Protein AF-L8HKP0-F1 (afdb_monomer)

Foldseek 3Di:
DVVVVVVCVLVCLVVVHFDWPEEAEPCQAFPNPALVVRVCRQCVPPDPPDDTGYHYDYQADDADDPPPDDDPNRDDPSSNDCSNPVRNCRVPPVVSVVSCVVVVHDDDDSVVSVVPDVPPDDPPVPNPDDDDDDDDD

Mean predicted aligned error: 9.33 Å

Radius of gyration: 18.3 Å; Cα contacts (8 Å, |Δi|>4): 122; chains: 1; bounding box: 44×38×39 Å

Structure (mmCIF, N/CA/C/O backbone):
data_AF-L8HKP0-F1
#
_entry.id   AF-L8HKP0-F1
#
loop_
_atom_site.group_PDB
_atom_site.id
_atom_site.type_symbol
_atom_site.label_atom_id
_atom_site.label_alt_id
_atom_site.label_comp_id
_atom_site.label_asym_id
_atom_site.label_entity_id
_atom_site.label_seq_id
_atom_site.pdbx_PDB_ins_code
_atom_site.Cartn_x
_atom_site.Cartn_y
_atom_site.Cartn_z
_atom_site.occupancy
_atom_site.B_iso_or_equiv
_atom_site.auth_seq_id
_atom_site.auth_comp_id
_atom_site.auth_asym_id
_atom_site.auth_atom_id
_atom_site.pdbx_PDB_model_num
ATOM 1 N N . VAL A 1 1 ? -16.457 -3.041 -6.686 1.00 63.12 1 VAL A N 1
ATOM 2 C CA . VAL A 1 1 ? -15.315 -3.241 -5.763 1.00 63.12 1 VAL A CA 1
ATOM 3 C C . VAL A 1 1 ? -15.735 -3.168 -4.303 1.00 63.12 1 VAL A C 1
ATOM 5 O O . VAL A 1 1 ? -15.680 -4.193 -3.650 1.00 63.12 1 VAL A O 1
ATOM 8 N N . GLU A 1 2 ? -16.158 -2.018 -3.760 1.00 64.12 2 GLU A N 1
ATOM 9 C CA . GLU A 1 2 ? -16.508 -1.927 -2.323 1.00 64.12 2 GLU A CA 1
ATOM 10 C C . GLU A 1 2 ? -17.683 -2.838 -1.934 1.00 64.12 2 GLU A C 1
ATOM 12 O O . GLU A 1 2 ? -17.672 -3.464 -0.876 1.00 64.12 2 GLU A O 1
ATOM 17 N N . GLN A 1 3 ? -18.682 -2.958 -2.812 1.00 69.94 3 GLN A N 1
ATOM 18 C CA . GLN A 1 3 ? -19.805 -3.877 -2.621 1.00 69.94 3 GLN A CA 1
ATOM 19 C C . GLN A 1 3 ? -19.365 -5.347 -2.687 1.00 69.94 3 GLN A C 1
ATOM 21 O O . GLN A 1 3 ? -19.788 -6.142 -1.851 1.00 69.94 3 GLN A O 1
ATOM 26 N N . ASP A 1 4 ? -18.473 -5.687 -3.619 1.00 77.69 4 ASP A N 1
ATOM 27 C CA . ASP A 1 4 ? -17.926 -7.042 -3.767 1.00 77.69 4 ASP A CA 1
ATOM 28 C C . ASP A 1 4 ? -17.072 -7.426 -2.549 1.00 77.69 4 ASP A C 1
ATOM 30 O O . ASP A 1 4 ? -17.183 -8.535 -2.033 1.00 77.69 4 ASP A O 1
ATOM 34 N N . ALA A 1 5 ? -16.288 -6.479 -2.020 1.00 75.62 5 ALA A N 1
ATOM 35 C CA . ALA A 1 5 ? -15.509 -6.663 -0.798 1.00 75.62 5 ALA A CA 1
ATOM 36 C C . ALA A 1 5 ? -16.411 -6.925 0.420 1.00 75.62 5 ALA A C 1
ATOM 38 O O . ALA A 1 5 ? -16.137 -7.826 1.208 1.00 75.62 5 ALA A O 1
ATOM 39 N N . ARG A 1 6 ? -17.533 -6.199 0.550 1.00 77.38 6 ARG A N 1
ATOM 40 C CA . ARG A 1 6 ? -18.526 -6.465 1.608 1.00 77.38 6 ARG A CA 1
ATOM 41 C C . ARG A 1 6 ? -19.193 -7.829 1.442 1.00 77.38 6 ARG A C 1
ATOM 43 O O . ARG A 1 6 ? -19.407 -8.517 2.436 1.00 77.38 6 ARG A O 1
ATOM 50 N N . ALA A 1 7 ? -19.505 -8.228 0.210 1.00 85.75 7 ALA A N 1
ATOM 51 C CA . ALA A 1 7 ? -20.087 -9.537 -0.075 1.00 85.75 7 ALA A CA 1
ATOM 52 C C . ALA A 1 7 ? -19.123 -10.691 0.265 1.00 85.75 7 ALA A C 1
ATOM 54 O O . ALA A 1 7 ? -19.574 -11.748 0.700 1.00 85.75 7 ALA A O 1
ATOM 55 N N . ALA A 1 8 ? -17.808 -10.475 0.146 1.00 86.50 8 ALA A N 1
ATOM 56 C CA . ALA A 1 8 ? -16.784 -11.469 0.473 1.00 86.50 8 ALA A CA 1
ATOM 57 C C . ALA A 1 8 ? -16.650 -11.771 1.979 1.00 86.50 8 ALA A C 1
ATOM 59 O O . ALA A 1 8 ? -16.135 -12.830 2.338 1.00 86.50 8 ALA A O 1
ATOM 60 N N . ILE A 1 9 ? -17.165 -10.909 2.868 1.00 86.25 9 ILE A N 1
ATOM 61 C CA . ILE A 1 9 ? -17.087 -11.114 4.326 1.00 86.25 9 ILE A CA 1
ATOM 62 C C . ILE A 1 9 ? -17.782 -12.418 4.745 1.00 86.25 9 ILE A C 1
ATOM 64 O O . ILE A 1 9 ? -17.247 -13.161 5.561 1.00 86.25 9 ILE A O 1
ATOM 68 N N . GLY A 1 10 ? -18.954 -12.726 4.180 1.00 88.19 10 GLY A N 1
ATOM 69 C CA . GLY A 1 10 ? -19.690 -13.958 4.495 1.00 88.19 10 GLY A CA 1
ATOM 70 C C . GLY A 1 10 ? -18.874 -15.227 4.199 1.00 88.19 10 GLY A C 1
ATOM 71 O O . GLY A 1 10 ? -18.657 -16.029 5.110 1.00 88.19 10 GLY A O 1
ATOM 72 N N . PRO A 1 11 ? -18.367 -15.393 2.963 1.00 91.94 11 PRO A N 1
ATOM 73 C CA . PRO A 1 11 ? -17.424 -16.453 2.618 1.00 91.94 11 PRO A CA 1
ATOM 74 C C . PRO A 1 11 ? -16.171 -16.483 3.502 1.00 91.94 11 PRO A C 1
ATOM 76 O O . PRO A 1 11 ? -15.763 -17.557 3.940 1.00 91.94 11 PRO A O 1
ATOM 79 N N . PHE A 1 12 ? -15.574 -15.329 3.820 1.00 90.00 12 PHE A N 1
ATOM 80 C CA . PHE A 1 12 ? -14.390 -15.278 4.684 1.00 90.00 12 PHE A CA 1
ATOM 81 C C . PHE A 1 12 ? -14.679 -15.833 6.078 1.00 90.00 12 PHE A C 1
ATOM 83 O O . PHE A 1 12 ? -13.948 -16.701 6.548 1.00 90.00 12 PHE A O 1
ATOM 90 N N . VAL A 1 13 ? -15.794 -15.426 6.691 1.00 87.38 13 VAL A N 1
ATOM 91 C CA . VAL A 1 13 ? -16.257 -15.975 7.973 1.00 87.38 13 VAL A CA 1
ATOM 92 C C . VAL A 1 13 ? -16.482 -17.481 7.875 1.00 87.38 13 VAL A C 1
ATOM 94 O O . VAL A 1 13 ? -16.021 -18.221 8.742 1.00 87.38 13 VAL A O 1
ATOM 97 N N . HIS A 1 14 ? -17.161 -17.942 6.820 1.00 89.31 14 HIS A N 1
ATOM 98 C CA . HIS A 1 14 ? -17.463 -19.360 6.626 1.00 89.31 14 HIS A CA 1
ATOM 99 C C . HIS A 1 14 ? -16.196 -20.228 6.560 1.00 89.31 14 HIS A C 1
ATOM 101 O O . HIS A 1 14 ? -16.175 -21.327 7.111 1.00 89.31 14 HIS A O 1
ATOM 107 N N . HIS A 1 15 ? -15.128 -19.715 5.948 1.00 90.81 15 HIS A N 1
ATOM 108 C CA . HIS A 1 15 ? -13.851 -20.416 5.801 1.00 90.81 15 HIS A CA 1
ATOM 109 C C . HIS A 1 15 ? -12.812 -20.080 6.884 1.00 90.81 15 HIS A C 1
ATOM 111 O O . HIS A 1 15 ? -11.680 -20.552 6.805 1.00 90.81 15 HIS A O 1
ATOM 117 N N . GLY A 1 16 ? -13.164 -19.275 7.893 1.00 88.00 16 GLY A N 1
ATOM 118 C CA . GLY A 1 16 ? -12.232 -18.861 8.948 1.00 88.00 16 GLY A CA 1
ATOM 119 C C . GLY A 1 16 ? -11.101 -17.945 8.462 1.00 88.00 16 GLY A C 1
ATOM 120 O O . GLY A 1 16 ? -10.053 -17.867 9.103 1.00 88.00 16 GLY A O 1
ATOM 121 N N . LEU A 1 17 ? -11.294 -17.260 7.334 1.00 89.38 17 LEU A N 1
ATOM 122 C CA . LEU A 1 17 ? -10.362 -16.263 6.816 1.00 89.38 17 LEU A CA 1
ATOM 123 C C . LEU A 1 17 ? -10.523 -14.951 7.588 1.00 89.38 17 LEU A C 1
ATOM 125 O O . LEU A 1 17 ? -11.636 -14.542 7.914 1.00 89.38 17 LEU A O 1
ATOM 129 N N . ARG A 1 18 ? -9.403 -14.279 7.864 1.00 87.44 18 ARG A N 1
ATOM 130 C CA . ARG A 1 18 ? -9.380 -12.953 8.500 1.00 87.44 18 ARG A CA 1
ATOM 131 C C . ARG A 1 18 ? -9.529 -11.854 7.450 1.00 87.44 18 ARG A C 1
ATOM 133 O O . ARG A 1 18 ? -9.136 -12.040 6.303 1.00 87.44 18 ARG A O 1
ATOM 140 N N . TRP A 1 19 ? -10.050 -10.700 7.861 1.00 88.44 19 TRP A N 1
ATOM 141 C CA . TRP A 1 19 ? -10.210 -9.532 6.995 1.00 88.44 19 TRP A CA 1
ATOM 142 C C . TRP A 1 19 ? -10.055 -8.219 7.768 1.00 88.44 19 TRP A C 1
ATOM 144 O O . TRP A 1 19 ? -10.145 -8.177 8.999 1.00 88.44 19 TRP A O 1
ATOM 154 N N . THR A 1 20 ? -9.815 -7.137 7.033 1.00 88.69 20 THR A N 1
ATOM 155 C CA . THR A 1 20 ? -9.800 -5.760 7.539 1.00 88.69 20 THR A CA 1
ATOM 156 C C . THR A 1 20 ? -11.139 -5.064 7.292 1.00 88.69 20 THR A C 1
ATOM 158 O O . THR A 1 20 ? -11.921 -5.493 6.447 1.00 88.69 20 THR A O 1
ATOM 161 N N . ASP A 1 21 ? -11.438 -3.992 8.032 1.00 87.25 21 ASP A N 1
ATOM 162 C CA . ASP A 1 21 ? -12.682 -3.230 7.815 1.00 87.25 21 ASP A CA 1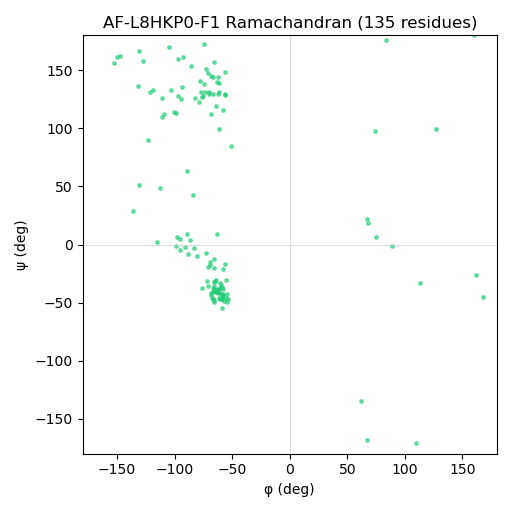
ATOM 163 C C . ASP A 1 21 ? -12.636 -2.424 6.512 1.00 87.25 21 ASP A C 1
ATOM 165 O O . ASP A 1 21 ? -13.668 -2.189 5.883 1.00 87.25 21 ASP A O 1
ATOM 169 N N . VAL A 1 22 ? -11.435 -1.983 6.127 1.00 87.44 22 VAL A N 1
ATOM 170 C CA . VAL A 1 22 ? -11.195 -1.129 4.964 1.00 87.44 22 VAL A CA 1
ATOM 171 C C . VAL A 1 22 ? -10.057 -1.700 4.126 1.00 87.44 22 VAL A C 1
ATOM 173 O O . VAL A 1 22 ? -9.007 -2.064 4.647 1.00 87.44 22 VAL A O 1
ATOM 176 N N . PHE A 1 23 ? -10.240 -1.714 2.809 1.00 88.12 23 PHE A N 1
ATOM 177 C CA . PHE A 1 23 ? -9.186 -2.020 1.847 1.00 88.12 23 PHE A CA 1
ATOM 178 C C . PHE A 1 23 ? -8.827 -0.762 1.052 1.00 88.12 23 PHE A C 1
ATOM 180 O O . PHE A 1 23 ? -9.687 -0.133 0.434 1.00 88.12 23 PHE A O 1
ATOM 187 N N . VAL A 1 24 ? -7.545 -0.413 1.036 1.00 88.94 24 VAL A N 1
ATOM 188 C CA . VAL A 1 24 ? -6.976 0.726 0.311 1.00 88.94 24 VAL A CA 1
ATOM 189 C C . VAL A 1 24 ? -5.964 0.189 -0.694 1.00 88.94 24 VAL A C 1
ATOM 191 O O . VAL A 1 24 ? -5.124 -0.628 -0.348 1.00 88.94 24 VAL A O 1
ATOM 194 N N . GLY A 1 25 ? -6.001 0.638 -1.947 1.00 84.25 25 GLY A N 1
ATOM 195 C CA . GLY A 1 25 ? -4.992 0.209 -2.923 1.00 84.25 25 GLY A CA 1
ATOM 196 C C . GLY A 1 25 ? -5.328 0.565 -4.358 1.00 84.25 25 GLY A C 1
ATOM 197 O O . GLY A 1 25 ? -4.507 1.137 -5.066 1.00 84.25 25 GLY A O 1
ATOM 198 N N . LEU A 1 26 ? -6.572 0.329 -4.785 1.00 83.69 26 LEU A N 1
ATOM 199 C CA . LEU A 1 26 ? -6.965 0.581 -6.179 1.00 83.69 26 LEU A CA 1
ATOM 200 C C . LEU A 1 26 ? -6.869 2.064 -6.561 1.00 83.69 26 LEU A C 1
ATOM 202 O O . LEU A 1 26 ? -6.400 2.400 -7.643 1.00 83.69 26 LEU A O 1
ATOM 206 N N . SER A 1 27 ? -7.285 2.963 -5.666 1.00 87.31 27 SER A N 1
ATOM 207 C CA . SER A 1 27 ? -7.262 4.414 -5.896 1.00 87.31 27 SER A CA 1
ATOM 208 C C . SER A 1 27 ? -5.940 5.083 -5.498 1.00 87.31 27 SER A C 1
ATOM 210 O O . SER A 1 27 ? -5.736 6.266 -5.782 1.00 87.31 27 SER A O 1
ATOM 212 N N . THR A 1 28 ? -5.035 4.344 -4.854 1.00 93.00 28 THR A N 1
ATOM 213 C CA . THR A 1 28 ? -3.755 4.846 -4.334 1.00 93.00 28 THR A CA 1
ATOM 214 C C . THR A 1 28 ? -2.546 4.226 -5.025 1.00 93.00 28 THR A C 1
ATOM 216 O O . THR A 1 28 ? -1.431 4.563 -4.654 1.00 93.00 28 THR A O 1
ATOM 219 N N . CYS A 1 29 ? -2.746 3.359 -6.017 1.00 93.75 29 CYS A N 1
ATOM 220 C CA . CYS A 1 29 ? -1.675 2.668 -6.727 1.00 93.75 29 CYS A CA 1
ATOM 221 C C . CYS A 1 29 ? -0.801 3.626 -7.559 1.00 93.75 29 CYS A C 1
ATOM 223 O O . CYS A 1 29 ? -1.275 4.599 -8.166 1.00 93.75 29 CYS A O 1
ATOM 225 N N . GLY A 1 30 ? 0.490 3.324 -7.600 1.00 95.38 30 GLY A N 1
ATOM 226 C CA . GLY A 1 30 ? 1.501 3.985 -8.399 1.00 95.38 30 GLY A CA 1
ATOM 227 C C . GLY A 1 30 ? 1.667 5.454 -8.055 1.00 95.38 30 GLY A C 1
ATOM 228 O O . GLY A 1 30 ? 1.658 5.849 -6.889 1.00 95.38 30 GLY A O 1
ATOM 229 N N . ARG A 1 31 ? 1.749 6.304 -9.083 1.00 95.69 31 ARG A N 1
ATOM 230 C CA . ARG A 1 31 ? 1.880 7.765 -8.930 1.00 95.69 31 ARG A CA 1
ATOM 231 C C . ARG A 1 31 ? 0.778 8.423 -8.095 1.00 95.69 31 ARG A C 1
ATOM 233 O O . ARG A 1 31 ? 0.927 9.567 -7.673 1.00 95.69 31 ARG A O 1
ATOM 240 N N . ASN A 1 32 ? -0.348 7.739 -7.881 1.00 95.75 32 ASN A N 1
ATOM 241 C CA . ASN A 1 32 ? -1.430 8.255 -7.054 1.00 95.75 32 ASN A CA 1
ATOM 242 C C . ASN A 1 32 ? -1.188 8.074 -5.554 1.00 95.75 32 ASN A C 1
ATOM 244 O O . ASN A 1 32 ? -1.940 8.667 -4.774 1.00 95.75 32 ASN A O 1
ATOM 248 N N . MET A 1 33 ? -0.166 7.316 -5.151 1.00 96.75 33 MET A N 1
ATOM 249 C CA . MET A 1 33 ? 0.153 7.095 -3.749 1.00 96.75 33 MET A CA 1
ATOM 250 C C . MET A 1 33 ? 0.696 8.370 -3.103 1.00 96.75 33 MET A C 1
ATOM 252 O O . MET A 1 33 ? 1.636 8.997 -3.591 1.00 96.75 33 MET A O 1
ATOM 256 N N . SER A 1 34 ? 0.133 8.739 -1.959 1.00 95.38 34 SER A N 1
ATOM 257 C CA . SER A 1 34 ? 0.720 9.711 -1.039 1.00 95.38 34 SER A CA 1
ATOM 258 C C . SER A 1 34 ? 0.236 9.417 0.375 1.00 95.38 34 SER A C 1
ATOM 260 O O . SER A 1 34 ? -0.841 8.844 0.541 1.00 95.38 34 SER A O 1
ATOM 262 N N . ALA A 1 35 ? 0.992 9.837 1.395 1.00 91.69 35 ALA A N 1
ATOM 263 C CA . ALA A 1 35 ? 0.599 9.642 2.793 1.00 91.69 35 ALA A CA 1
ATOM 264 C C . ALA A 1 35 ? -0.813 10.186 3.073 1.00 91.69 35 ALA A C 1
ATOM 266 O O . ALA A 1 35 ? -1.660 9.482 3.613 1.00 91.69 35 ALA A O 1
ATOM 267 N N . HIS A 1 36 ? -1.088 11.406 2.604 1.00 92.25 36 HIS A N 1
ATOM 268 C CA . HIS A 1 36 ? -2.401 12.034 2.724 1.00 92.25 36 HIS A CA 1
ATOM 269 C C . HIS A 1 36 ? -3.506 11.212 2.048 1.00 92.25 36 HIS A C 1
ATOM 271 O O . HIS A 1 36 ? -4.565 11.012 2.630 1.00 92.25 36 HIS A O 1
ATOM 277 N N . ARG A 1 37 ? -3.290 10.736 0.813 1.00 93.06 37 ARG A N 1
ATOM 278 C CA . ARG A 1 37 ? -4.317 9.980 0.078 1.00 93.06 37 ARG A CA 1
ATOM 279 C C . ARG A 1 37 ? -4.581 8.613 0.696 1.00 93.06 37 ARG A C 1
ATOM 281 O O . ARG A 1 37 ? -5.741 8.235 0.790 1.00 93.06 37 ARG A O 1
ATOM 288 N N . VAL A 1 38 ? -3.537 7.904 1.124 1.00 91.75 38 VAL A N 1
ATOM 289 C CA . VAL A 1 38 ? -3.674 6.612 1.814 1.00 91.75 38 VAL A CA 1
ATOM 290 C C . VAL A 1 38 ? -4.539 6.773 3.061 1.00 91.75 38 VAL A C 1
ATOM 292 O O . VAL A 1 38 ? -5.512 6.047 3.226 1.00 91.75 38 VAL A O 1
ATOM 295 N N . LEU A 1 39 ? -4.244 7.776 3.887 1.00 89.69 39 LEU A N 1
ATOM 296 C CA . LEU A 1 39 ? -4.985 8.025 5.122 1.00 89.69 39 LEU A CA 1
ATOM 297 C C . LEU A 1 39 ? -6.412 8.502 4.878 1.00 89.69 39 LEU A C 1
ATOM 299 O O . LEU A 1 39 ? -7.339 7.988 5.495 1.00 89.69 39 LEU A O 1
ATOM 303 N N . ALA A 1 40 ? -6.603 9.425 3.934 1.00 91.00 40 ALA A N 1
ATOM 304 C CA . ALA A 1 40 ? -7.933 9.896 3.568 1.00 91.00 40 ALA A CA 1
ATOM 305 C C . ALA A 1 40 ? -8.839 8.744 3.106 1.00 91.00 40 ALA A C 1
ATOM 307 O O . ALA A 1 40 ? -10.013 8.734 3.451 1.00 91.00 40 ALA A O 1
ATOM 308 N N . ARG A 1 41 ? -8.295 7.766 2.367 1.00 90.56 41 ARG A N 1
ATOM 309 C CA . ARG A 1 41 ? -9.044 6.576 1.931 1.00 90.56 41 ARG A CA 1
ATOM 310 C C . ARG A 1 41 ? -9.251 5.559 3.047 1.00 90.56 41 ARG A C 1
ATOM 312 O O . ARG A 1 41 ? -10.326 4.985 3.128 1.00 90.56 41 ARG A O 1
ATOM 319 N N . ALA A 1 42 ? -8.267 5.366 3.923 1.00 88.88 42 ALA A N 1
ATOM 320 C CA . ALA A 1 42 ? -8.397 4.457 5.063 1.00 88.88 42 ALA A CA 1
ATOM 321 C C . ALA A 1 42 ? -9.481 4.904 6.061 1.00 88.88 42 ALA A C 1
ATOM 323 O O . ALA A 1 42 ? -10.101 4.069 6.710 1.00 88.88 42 ALA A O 1
ATOM 324 N N . LEU A 1 43 ? -9.700 6.216 6.182 1.00 86.00 43 LEU A N 1
ATOM 325 C CA . LEU A 1 43 ? -10.657 6.816 7.115 1.00 86.00 43 LEU A CA 1
ATOM 326 C C . LEU A 1 43 ? -11.995 7.194 6.459 1.00 86.00 43 LEU A C 1
ATOM 328 O O . LEU A 1 43 ? -12.896 7.697 7.132 1.00 86.00 43 LEU A O 1
ATOM 332 N N . GLU A 1 44 ? -12.144 6.982 5.151 1.00 86.56 44 GLU A N 1
ATOM 333 C CA . GLU A 1 44 ? -13.350 7.358 4.418 1.00 86.56 44 GLU A CA 1
ATOM 334 C C . GLU A 1 44 ? -14.558 6.558 4.922 1.00 86.56 44 GLU A C 1
ATOM 336 O O . GLU A 1 44 ? -14.591 5.332 4.866 1.00 86.56 44 GLU A O 1
ATOM 341 N N . GLY A 1 45 ? -15.564 7.262 5.446 1.00 81.31 45 GLY A N 1
ATOM 342 C CA . GLY A 1 45 ? -16.775 6.637 5.982 1.00 81.31 45 GLY A CA 1
ATOM 343 C C . GLY A 1 45 ? -16.608 5.960 7.348 1.00 81.31 45 GLY A C 1
ATOM 344 O O . GLY A 1 45 ? -17.564 5.347 7.823 1.00 81.31 45 GLY A O 1
ATOM 345 N N . VAL A 1 46 ? -15.447 6.089 7.998 1.00 81.25 46 VAL A N 1
ATOM 346 C CA . VAL A 1 46 ? -15.219 5.584 9.359 1.00 81.25 46 VAL A CA 1
ATOM 347 C C . VAL A 1 46 ? -15.832 6.556 10.377 1.00 81.25 46 VAL A C 1
ATOM 349 O O . VAL A 1 46 ? -15.463 7.733 10.388 1.00 81.25 46 VAL A O 1
ATOM 352 N N . PRO A 1 47 ? -16.760 6.112 11.248 1.00 80.19 47 PRO A N 1
ATOM 353 C CA . PRO A 1 47 ? -17.318 6.968 12.290 1.00 80.19 47 PRO A CA 1
ATOM 354 C C . PRO A 1 47 ? -16.247 7.462 13.269 1.00 80.19 47 PRO A C 1
ATOM 356 O O . PRO A 1 47 ? -15.388 6.699 13.715 1.00 80.19 47 PRO A O 1
ATOM 359 N N . THR A 1 48 ? -16.330 8.734 13.662 1.00 80.75 48 THR A N 1
ATOM 360 C CA . THR A 1 48 ? -15.422 9.319 14.656 1.00 80.75 48 THR A CA 1
ATOM 361 C C . THR A 1 48 ? -15.463 8.529 15.965 1.00 80.75 48 THR A C 1
ATOM 363 O O . THR A 1 48 ? -16.533 8.310 16.531 1.00 80.75 48 THR A O 1
ATOM 366 N N . GLY A 1 49 ? -14.290 8.144 16.472 1.00 80.50 49 GLY A N 1
ATOM 367 C CA . GLY A 1 49 ? -14.148 7.417 17.739 1.00 80.50 49 GLY A CA 1
ATOM 368 C C . GLY A 1 49 ? -14.219 5.893 17.620 1.00 80.50 49 GLY A C 1
ATOM 369 O O . GLY A 1 49 ? -14.052 5.213 18.630 1.00 80.50 49 GLY A O 1
ATOM 370 N N . GLN A 1 50 ? -14.417 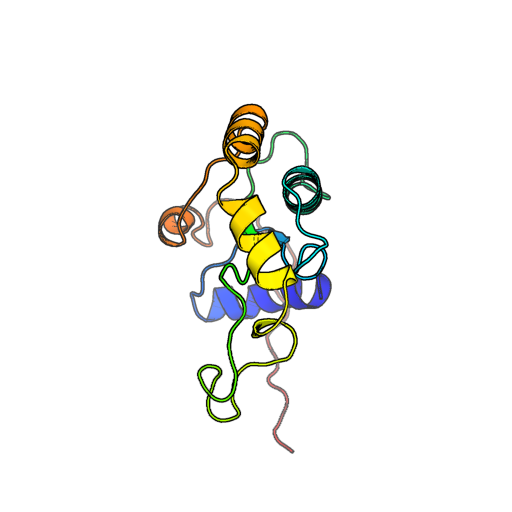5.345 16.418 1.00 83.00 50 GLN A N 1
ATOM 371 C CA . GLN A 1 50 ? -14.322 3.909 16.174 1.00 83.00 50 GLN A CA 1
ATOM 372 C C . GLN A 1 50 ? -12.923 3.538 15.673 1.00 83.00 50 GLN A C 1
ATOM 374 O O . GLN A 1 50 ? -12.449 4.066 14.668 1.00 83.00 50 GLN A O 1
ATOM 379 N N . ALA A 1 51 ? -12.272 2.596 16.357 1.00 85.19 51 ALA A N 1
ATOM 380 C CA . ALA A 1 51 ? -11.060 1.971 15.844 1.00 85.19 51 ALA A CA 1
ATOM 381 C C . ALA A 1 51 ? -11.425 1.008 14.706 1.00 85.19 51 ALA A C 1
ATOM 383 O O . ALA A 1 51 ? -12.321 0.175 14.861 1.00 85.19 51 ALA A O 1
ATOM 384 N N . VAL A 1 52 ? -10.723 1.120 13.581 1.00 89.00 52 VAL A N 1
ATOM 385 C CA . VAL A 1 52 ? -10.875 0.237 12.420 1.00 89.00 52 VAL A CA 1
ATOM 386 C C . VAL A 1 52 ? -9.526 -0.324 11.999 1.00 89.00 52 VAL A C 1
ATOM 388 O O . VAL A 1 52 ? -8.483 0.266 12.281 1.00 89.00 52 VAL A O 1
ATOM 391 N N . THR A 1 53 ? -9.545 -1.450 11.295 1.00 91.62 53 THR A N 1
ATOM 392 C CA . THR A 1 53 ? -8.359 -1.987 10.626 1.00 91.62 53 THR A CA 1
ATOM 393 C C . THR A 1 53 ? -8.443 -1.706 9.134 1.00 91.62 53 THR A C 1
ATOM 395 O O . THR A 1 53 ? -9.475 -1.950 8.509 1.00 91.62 53 THR A O 1
ATOM 398 N N . ALA A 1 54 ? -7.354 -1.199 8.561 1.00 90.88 54 ALA A N 1
ATOM 399 C CA . ALA A 1 54 ? -7.246 -0.924 7.136 1.00 90.88 54 ALA A CA 1
ATOM 400 C C . ALA A 1 54 ? -6.074 -1.708 6.539 1.00 90.88 54 ALA A C 1
ATOM 402 O O . ALA A 1 54 ? -4.966 -1.676 7.073 1.00 90.88 54 ALA A O 1
ATOM 403 N N . GLU A 1 55 ? -6.316 -2.396 5.430 1.00 91.81 55 GLU A N 1
ATOM 404 C CA . GLU A 1 55 ? -5.276 -3.016 4.613 1.00 91.81 55 GLU A CA 1
ATOM 405 C C . GLU A 1 55 ? -4.857 -2.052 3.500 1.00 91.81 55 GLU A C 1
ATOM 407 O O . GLU A 1 55 ? -5.709 -1.458 2.841 1.00 91.81 55 GLU A O 1
ATOM 412 N N . LEU A 1 56 ? -3.549 -1.912 3.276 1.00 92.75 56 LEU A N 1
ATOM 413 C CA . LEU A 1 56 ? -2.994 -1.162 2.152 1.00 92.75 56 LEU A CA 1
ATOM 414 C C . LEU A 1 56 ? -2.339 -2.129 1.164 1.00 92.75 56 LEU A C 1
ATOM 416 O O . LEU A 1 56 ? -1.260 -2.654 1.432 1.00 92.75 56 LEU A O 1
ATOM 420 N N . MET A 1 57 ? -2.948 -2.305 -0.004 1.00 94.00 57 MET A N 1
ATOM 421 C CA . MET A 1 57 ? -2.300 -2.928 -1.149 1.00 94.00 57 MET A CA 1
ATOM 422 C C . MET A 1 57 ? -1.324 -1.935 -1.790 1.00 94.00 57 MET A C 1
ATOM 424 O O . MET A 1 57 ? -1.672 -0.796 -2.117 1.00 94.00 57 MET A O 1
ATOM 428 N N . ALA A 1 58 ? -0.087 -2.394 -1.947 1.00 95.31 58 ALA A N 1
ATOM 429 C CA . ALA A 1 58 ? 1.004 -1.679 -2.583 1.00 95.31 58 ALA A CA 1
ATOM 430 C C . ALA A 1 58 ? 1.968 -2.680 -3.232 1.00 95.31 58 ALA A C 1
ATOM 432 O O . ALA A 1 58 ? 2.030 -3.852 -2.864 1.00 95.31 58 ALA A O 1
ATOM 433 N N . HIS A 1 59 ? 2.773 -2.186 -4.156 1.00 95.75 59 HIS A N 1
ATOM 434 C CA . HIS A 1 59 ? 3.742 -2.920 -4.953 1.00 95.75 59 HIS A CA 1
ATOM 435 C C . HIS A 1 59 ? 5.123 -2.232 -4.932 1.00 95.75 59 HIS A C 1
ATOM 437 O O . HIS A 1 59 ? 5.718 -2.009 -5.990 1.00 95.75 59 HIS A O 1
ATOM 443 N N . PRO A 1 60 ? 5.692 -1.889 -3.762 1.00 96.81 60 PRO A N 1
ATOM 444 C CA . PRO A 1 60 ? 6.926 -1.116 -3.709 1.00 96.81 60 PRO A CA 1
ATOM 445 C C . PRO A 1 60 ? 8.109 -1.855 -4.343 1.00 96.81 60 PRO A C 1
ATOM 447 O O . PRO A 1 60 ? 8.319 -3.054 -4.141 1.00 96.81 60 PRO A O 1
ATOM 450 N N . GLY A 1 61 ? 8.937 -1.116 -5.077 1.00 96.88 61 GLY A N 1
ATOM 451 C CA . GLY A 1 61 ? 10.272 -1.561 -5.464 1.00 96.88 61 GLY A CA 1
ATOM 452 C C . GLY A 1 61 ? 10.847 -0.821 -6.666 1.00 96.88 61 GLY A C 1
ATOM 453 O O . GLY A 1 61 ? 10.226 0.070 -7.233 1.00 96.88 61 GLY A O 1
ATOM 454 N N . TYR A 1 62 ? 12.064 -1.187 -7.060 1.00 96.75 62 TYR A N 1
ATOM 455 C CA . TYR A 1 62 ? 12.718 -0.617 -8.240 1.00 96.75 62 TYR A CA 1
ATOM 456 C C . TYR A 1 62 ? 12.091 -1.134 -9.544 1.00 96.75 62 TYR A C 1
ATOM 458 O O . TYR A 1 62 ? 11.609 -2.264 -9.557 1.00 96.75 62 TYR A O 1
ATOM 466 N N . PRO A 1 63 ? 12.106 -0.367 -10.647 1.00 96.31 63 PRO A N 1
ATOM 467 C CA . PRO A 1 63 ? 11.574 -0.848 -11.918 1.00 96.31 63 PRO A CA 1
ATOM 468 C C . PRO A 1 63 ? 12.249 -2.159 -12.347 1.00 96.31 63 PRO A C 1
ATOM 470 O O . PRO A 1 63 ? 13.478 -2.252 -12.352 1.00 96.31 63 PRO A O 1
ATOM 473 N N . SER A 1 64 ? 11.454 -3.171 -12.687 1.00 94.56 64 SER A N 1
ATOM 474 C CA . SER A 1 64 ? 11.958 -4.443 -13.211 1.00 94.56 64 SER A CA 1
ATOM 475 C C . SER A 1 64 ? 12.500 -4.274 -14.632 1.00 94.56 64 SER A C 1
ATOM 477 O O . SER A 1 64 ? 11.976 -3.479 -15.414 1.00 94.56 64 SER A O 1
ATOM 479 N N . VAL A 1 65 ? 13.522 -5.058 -14.983 1.00 93.50 65 VAL A N 1
ATOM 480 C CA . VAL A 1 65 ? 14.136 -5.068 -16.318 1.00 93.50 65 VAL A CA 1
ATOM 481 C C . VAL A 1 65 ? 13.771 -6.379 -17.025 1.00 93.50 65 VAL A C 1
ATOM 483 O O . VAL A 1 65 ? 14.234 -7.438 -16.593 1.00 93.50 65 VAL A O 1
ATOM 486 N N . PRO A 1 66 ? 12.961 -6.344 -18.101 1.00 92.44 66 PRO A N 1
ATOM 487 C CA . PRO A 1 66 ? 12.649 -7.537 -18.881 1.00 92.44 66 PRO A CA 1
ATOM 488 C C . PRO A 1 66 ?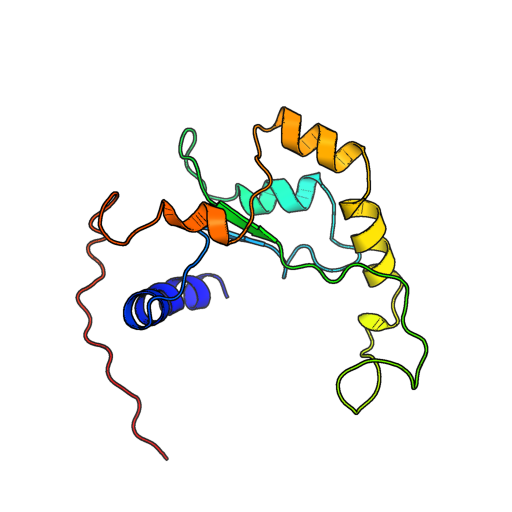 13.917 -8.234 -19.417 1.00 92.44 66 PRO A C 1
ATOM 490 O O . PRO A 1 66 ? 14.899 -7.555 -19.724 1.00 92.44 66 PRO A O 1
ATOM 493 N N . PRO A 1 67 ? 13.919 -9.573 -19.564 1.00 91.38 67 PRO A N 1
ATOM 494 C CA . PRO A 1 67 ? 12.800 -10.490 -19.322 1.00 91.38 67 PRO A CA 1
ATOM 495 C C . PRO A 1 67 ? 12.686 -10.957 -17.859 1.00 91.38 67 PRO A C 1
ATOM 497 O O . PRO A 1 67 ? 11.854 -11.803 -17.551 1.00 91.38 67 PRO A O 1
ATOM 500 N N . LEU A 1 68 ? 13.529 -10.453 -16.953 1.00 86.12 68 LEU A N 1
ATOM 501 C CA . LEU A 1 68 ? 13.594 -10.942 -15.578 1.00 86.12 68 LEU A CA 1
ATOM 502 C C . LEU A 1 68 ? 12.431 -10.402 -14.733 1.00 86.12 68 LEU A C 1
ATOM 504 O O . LEU A 1 68 ? 12.179 -9.197 -14.684 1.00 86.12 68 LEU A O 1
ATOM 508 N N . GLY A 1 69 ? 11.767 -11.305 -14.013 1.00 85.00 69 GLY A N 1
ATOM 509 C CA . GLY A 1 69 ? 10.643 -11.001 -13.126 1.00 85.00 69 GLY A CA 1
ATOM 510 C C . GLY A 1 69 ? 9.306 -11.521 -13.652 1.00 85.00 69 GLY A C 1
ATOM 511 O O . GLY A 1 69 ? 9.251 -12.276 -14.620 1.00 85.00 69 GLY A O 1
ATOM 512 N N . GLY A 1 70 ? 8.223 -11.119 -12.985 1.00 82.94 70 GLY A N 1
ATOM 513 C CA . GLY A 1 70 ? 6.872 -11.601 -13.283 1.00 82.94 70 GLY A CA 1
ATOM 514 C C . GLY A 1 70 ? 6.662 -13.086 -12.976 1.00 82.94 70 GLY A C 1
ATOM 515 O O . GLY A 1 70 ? 7.480 -13.727 -12.317 1.00 82.94 70 GLY A O 1
ATOM 516 N N . CYS A 1 71 ? 5.543 -13.626 -13.461 1.00 84.50 71 CYS A N 1
ATOM 517 C CA . CYS A 1 71 ? 5.098 -15.000 -13.204 1.00 84.50 71 CYS A CA 1
ATOM 518 C C . CYS A 1 71 ? 5.138 -15.862 -14.480 1.00 84.50 71 CYS A C 1
ATOM 520 O O . CYS A 1 71 ? 4.156 -16.520 -14.807 1.00 84.50 71 CYS A O 1
ATOM 522 N N . GLY A 1 72 ? 6.253 -15.826 -15.220 1.00 84.69 72 GLY A N 1
ATOM 523 C CA . GLY A 1 72 ? 6.484 -16.648 -16.423 1.00 84.69 72 GLY A CA 1
ATOM 524 C C . GLY A 1 72 ? 6.557 -15.863 -17.736 1.00 84.69 72 GLY A C 1
ATOM 525 O O . GLY A 1 72 ? 7.374 -16.194 -18.586 1.00 84.69 72 GLY A O 1
ATOM 526 N N . GLU A 1 73 ? 5.804 -14.769 -17.856 1.00 88.44 73 GLU A N 1
ATOM 527 C CA . GLU A 1 73 ? 5.746 -13.928 -19.072 1.00 88.44 73 GLU A CA 1
ATOM 528 C C . GLU A 1 73 ? 6.654 -12.682 -19.004 1.00 88.44 73 GLU A C 1
ATOM 530 O O . GLU A 1 73 ? 6.626 -11.816 -19.878 1.00 88.44 73 GLU A O 1
ATOM 535 N N . GLY A 1 74 ? 7.465 -12.572 -17.949 1.00 91.75 74 GLY A N 1
ATOM 536 C CA . GLY A 1 74 ? 8.189 -11.348 -17.613 1.00 91.75 74 GLY A CA 1
ATOM 537 C C . GLY A 1 74 ? 7.342 -10.349 -16.806 1.00 91.75 74 GLY A C 1
ATOM 538 O O . GLY A 1 74 ? 6.170 -10.602 -16.509 1.00 91.75 74 GLY A O 1
ATOM 539 N N . PRO A 1 75 ? 7.940 -9.225 -16.373 1.00 95.06 75 PRO A N 1
ATOM 540 C CA . PRO A 1 75 ? 7.251 -8.200 -15.590 1.00 95.06 75 PRO A CA 1
ATOM 541 C C . PRO A 1 75 ? 6.194 -7.454 -16.418 1.00 95.06 75 PRO A C 1
ATOM 543 O O . PRO A 1 75 ? 6.393 -7.180 -17.600 1.00 95.06 75 PRO A O 1
ATOM 546 N N . ASP A 1 76 ? 5.089 -7.072 -15.775 1.00 94.62 76 ASP A N 1
ATOM 547 C CA . ASP A 1 76 ? 4.060 -6.239 -16.399 1.00 94.62 76 ASP A CA 1
ATOM 548 C C . ASP A 1 76 ? 4.494 -4.764 -16.530 1.00 94.62 76 ASP A C 1
ATOM 550 O O . ASP A 1 76 ? 5.531 -4.325 -16.017 1.00 94.62 76 ASP A O 1
ATOM 554 N N . ALA A 1 77 ? 3.674 -3.965 -17.222 1.00 95.50 77 ALA A N 1
ATOM 555 C CA . ALA A 1 77 ? 3.966 -2.551 -17.458 1.00 95.50 77 ALA A CA 1
ATOM 556 C C . ALA A 1 77 ? 4.112 -1.747 -16.155 1.00 95.50 77 ALA A C 1
ATOM 558 O O . ALA A 1 77 ? 4.934 -0.832 -16.087 1.00 95.50 77 ALA A O 1
ATOM 559 N N . PHE A 1 78 ? 3.342 -2.088 -15.116 1.00 95.38 78 PHE A N 1
ATOM 560 C CA . PHE A 1 78 ? 3.449 -1.437 -13.814 1.00 95.38 78 PHE A CA 1
ATOM 561 C C . PHE A 1 78 ? 4.788 -1.767 -13.142 1.00 95.38 78 PHE A C 1
ATOM 563 O O . PHE A 1 78 ? 5.486 -0.868 -12.673 1.00 95.38 78 PHE A O 1
ATOM 570 N N . SER A 1 79 ? 5.194 -3.033 -13.152 1.00 95.50 79 SER A N 1
ATOM 571 C CA . SER A 1 79 ? 6.439 -3.518 -12.555 1.00 95.50 79 SER A CA 1
ATOM 572 C C . SER A 1 79 ? 7.676 -2.868 -13.175 1.00 95.50 79 SER A C 1
ATOM 574 O O . SER A 1 79 ? 8.660 -2.629 -12.477 1.00 95.50 79 SER A O 1
ATOM 576 N N . CYS A 1 80 ? 7.624 -2.540 -14.467 1.00 96.31 80 CYS A N 1
ATOM 577 C CA . CYS A 1 80 ? 8.676 -1.819 -15.192 1.00 96.31 80 CYS A CA 1
ATOM 578 C C . CYS A 1 80 ? 8.620 -0.290 -15.039 1.00 96.31 80 CYS A C 1
ATOM 580 O O . CYS A 1 80 ? 9.472 0.414 -15.583 1.00 96.31 80 CYS A O 1
ATOM 582 N N . SER A 1 81 ? 7.624 0.253 -14.342 1.00 97.44 81 SER A N 1
ATOM 583 C CA . SER A 1 81 ? 7.389 1.695 -14.280 1.00 97.44 81 SER A CA 1
ATOM 584 C C . SER A 1 81 ? 8.082 2.375 -13.095 1.00 97.44 81 SER A C 1
ATOM 586 O O . SER A 1 81 ? 8.416 1.760 -12.080 1.00 97.44 81 SER A O 1
ATOM 588 N N . LEU A 1 82 ? 8.234 3.699 -13.195 1.00 98.19 82 LEU A N 1
ATOM 589 C CA . LEU A 1 82 ? 8.646 4.541 -12.067 1.00 98.19 82 LEU A CA 1
ATOM 590 C C . LEU A 1 82 ? 7.568 4.651 -10.982 1.00 98.19 82 LEU A C 1
ATOM 592 O O . LEU A 1 82 ? 7.886 5.052 -9.865 1.00 98.19 82 LEU A O 1
ATOM 596 N N . ASP A 1 83 ? 6.328 4.268 -11.276 1.00 98.00 83 ASP A N 1
ATOM 597 C CA . ASP A 1 83 ? 5.240 4.265 -10.303 1.00 98.00 83 ASP A CA 1
ATOM 598 C C . ASP A 1 83 ? 5.514 3.237 -9.191 1.00 98.00 83 ASP A C 1
ATOM 60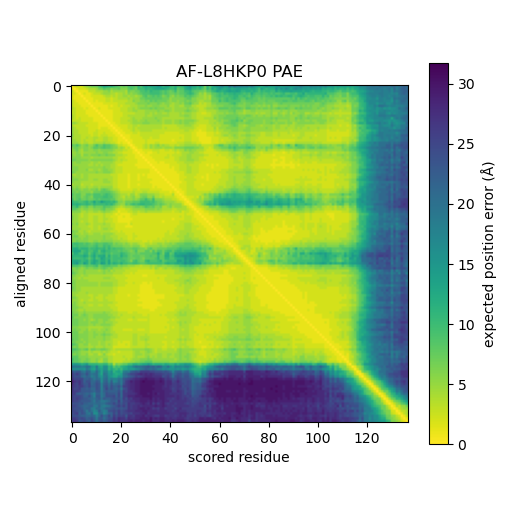0 O O . ASP A 1 83 ? 5.302 3.535 -8.017 1.00 98.00 83 ASP A O 1
ATOM 604 N N . ARG A 1 84 ? 6.122 2.090 -9.528 1.00 97.44 84 ARG A N 1
ATOM 605 C CA . ARG A 1 84 ? 6.611 1.100 -8.553 1.00 97.44 84 ARG A CA 1
ATOM 606 C C . ARG A 1 84 ? 7.637 1.698 -7.574 1.00 97.44 84 ARG A C 1
ATOM 608 O O . ARG A 1 84 ? 7.587 1.479 -6.359 1.00 97.44 84 ARG A O 1
ATOM 615 N N . LEU A 1 85 ? 8.559 2.503 -8.111 1.00 98.38 85 LEU A N 1
ATOM 616 C CA . LEU A 1 85 ? 9.583 3.203 -7.330 1.00 98.38 85 LEU A CA 1
ATOM 617 C C . LEU A 1 85 ? 8.981 4.332 -6.492 1.00 98.38 85 LEU A C 1
ATOM 619 O O . LEU A 1 85 ? 9.445 4.600 -5.383 1.00 98.38 85 LEU A O 1
ATOM 623 N N . HIS A 1 86 ? 7.964 5.008 -7.019 1.00 98.38 86 HIS A N 1
ATOM 624 C CA . HIS A 1 86 ? 7.233 6.044 -6.303 1.00 98.38 86 HIS A CA 1
ATOM 625 C C . HIS A 1 86 ? 6.572 5.480 -5.046 1.00 98.38 86 HIS A C 1
ATOM 627 O O . HIS A 1 86 ? 6.757 6.048 -3.971 1.00 98.38 86 HIS A O 1
ATOM 633 N N . GLU A 1 87 ? 5.895 4.335 -5.141 1.00 98.00 87 GLU A N 1
ATOM 634 C CA . GLU A 1 87 ? 5.306 3.681 -3.967 1.00 98.00 87 GLU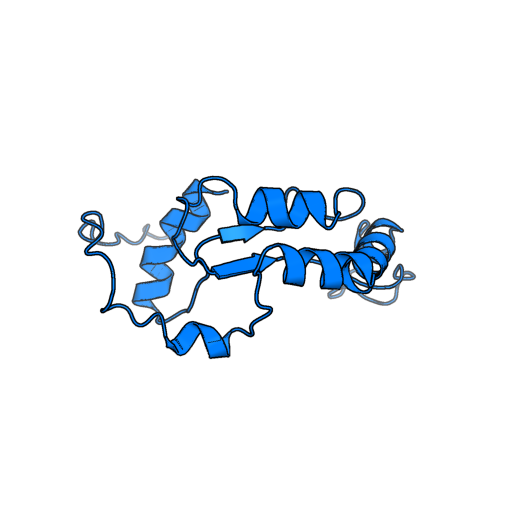 A CA 1
ATOM 635 C C . GLU A 1 87 ? 6.357 3.332 -2.910 1.00 98.00 87 GLU A C 1
ATOM 637 O O . GLU A 1 87 ? 6.170 3.652 -1.735 1.00 98.00 87 GLU A O 1
ATOM 642 N N . LEU A 1 88 ? 7.502 2.766 -3.320 1.00 98.25 88 LEU A N 1
ATOM 643 C CA . LEU A 1 88 ? 8.622 2.508 -2.407 1.00 98.25 88 LEU A CA 1
ATOM 644 C C . LEU A 1 88 ? 9.038 3.788 -1.675 1.00 98.25 88 LEU A C 1
ATOM 646 O O . LEU A 1 88 ? 9.130 3.796 -0.450 1.00 98.25 88 LEU A O 1
ATOM 650 N N . ARG A 1 89 ? 9.244 4.882 -2.416 1.00 98.06 89 ARG A N 1
ATOM 651 C CA . ARG A 1 89 ? 9.671 6.165 -1.843 1.00 98.06 89 ARG A CA 1
ATOM 652 C C . ARG A 1 89 ? 8.657 6.727 -0.855 1.00 98.06 89 ARG A C 1
ATOM 654 O O . ARG A 1 89 ? 9.071 7.253 0.175 1.00 98.06 89 ARG A O 1
ATOM 661 N N . VAL A 1 90 ? 7.360 6.626 -1.147 1.00 97.06 90 VAL A N 1
ATOM 662 C CA . VAL A 1 90 ? 6.299 7.080 -0.237 1.00 97.06 90 VAL A CA 1
ATOM 663 C C . VAL A 1 90 ? 6.283 6.239 1.037 1.00 97.06 90 VAL A C 1
ATOM 665 O O . VAL A 1 90 ? 6.270 6.806 2.129 1.00 97.06 90 VAL A O 1
ATOM 668 N N . LEU A 1 91 ? 6.332 4.909 0.913 1.00 96.19 91 LEU A N 1
ATOM 669 C CA . LEU A 1 91 ? 6.269 3.990 2.052 1.00 96.19 91 LEU A CA 1
ATOM 670 C C . LEU A 1 91 ? 7.488 4.098 2.973 1.00 96.19 91 LEU A C 1
ATOM 672 O O . LEU A 1 91 ? 7.359 3.953 4.186 1.00 96.19 91 LEU A O 1
ATOM 676 N N . THR A 1 92 ? 8.663 4.415 2.426 1.00 96.75 92 THR A N 1
ATOM 677 C CA . THR A 1 92 ? 9.886 4.612 3.218 1.00 96.75 92 THR A CA 1
ATOM 678 C C . THR A 1 92 ? 10.102 6.059 3.666 1.00 96.75 92 THR A C 1
ATOM 680 O O . THR A 1 92 ? 11.091 6.349 4.340 1.00 96.75 92 THR A O 1
ATOM 683 N N . ALA A 1 93 ? 9.229 6.999 3.289 1.00 96.50 93 ALA A N 1
ATOM 684 C CA . ALA A 1 93 ? 9.406 8.402 3.641 1.00 96.50 93 ALA A CA 1
ATOM 685 C C . ALA A 1 93 ? 9.179 8.627 5.150 1.00 96.50 93 ALA A C 1
ATOM 687 O O . ALA A 1 93 ? 8.118 8.271 5.672 1.00 96.50 93 ALA A O 1
ATOM 688 N N . PRO A 1 94 ? 10.082 9.337 5.857 1.00 95.44 94 PRO A N 1
ATOM 689 C CA . PRO A 1 94 ? 9.865 9.709 7.259 1.00 95.44 94 PRO A CA 1
ATOM 690 C C . PRO A 1 94 ? 8.559 10.484 7.482 1.00 95.44 94 PRO A C 1
ATOM 692 O O . PRO A 1 94 ? 7.929 10.365 8.532 1.00 95.44 94 PRO A O 1
ATOM 695 N N . ALA A 1 95 ? 8.127 11.244 6.471 1.00 92.19 95 ALA A N 1
ATOM 696 C CA . ALA A 1 95 ? 6.878 11.991 6.488 1.00 92.19 95 ALA A CA 1
ATOM 697 C C . ALA A 1 95 ? 5.645 11.091 6.665 1.00 92.19 95 ALA A C 1
ATOM 699 O O . ALA A 1 95 ? 4.730 11.480 7.388 1.00 92.19 95 ALA A O 1
ATOM 700 N N . LEU A 1 96 ? 5.628 9.891 6.064 1.00 92.50 96 LEU A N 1
ATOM 701 C CA . LEU A 1 96 ? 4.526 8.942 6.235 1.00 92.50 96 LEU A CA 1
ATOM 702 C C . LEU A 1 96 ? 4.463 8.459 7.684 1.00 92.50 96 LEU A C 1
ATOM 704 O O . LEU A 1 96 ? 3.414 8.552 8.311 1.00 92.50 96 LEU A O 1
ATOM 708 N N . ARG A 1 97 ? 5.597 8.029 8.248 1.00 91.56 97 ARG A N 1
ATOM 709 C CA . ARG A 1 97 ? 5.673 7.595 9.651 1.00 91.56 97 ARG A CA 1
ATOM 710 C C . ARG A 1 97 ? 5.233 8.695 10.618 1.00 91.56 97 ARG A C 1
ATOM 712 O O . ARG A 1 97 ? 4.491 8.423 11.556 1.00 91.56 97 ARG A O 1
ATOM 719 N N . ALA A 1 98 ? 5.672 9.932 10.385 1.00 93.00 98 ALA A N 1
ATOM 720 C CA . ALA A 1 98 ? 5.274 11.075 11.199 1.00 93.00 98 ALA A CA 1
ATOM 721 C C . ALA A 1 98 ? 3.771 11.375 11.081 1.00 93.00 98 ALA A C 1
ATOM 723 O O . ALA A 1 98 ? 3.143 11.708 12.080 1.00 93.00 98 ALA A O 1
ATOM 724 N N . GLN A 1 99 ? 3.194 11.249 9.883 1.00 91.94 99 GLN A N 1
ATOM 725 C CA . GLN A 1 99 ? 1.759 11.434 9.668 1.00 91.94 99 GLN A CA 1
ATOM 726 C C . GLN A 1 99 ? 0.941 10.334 10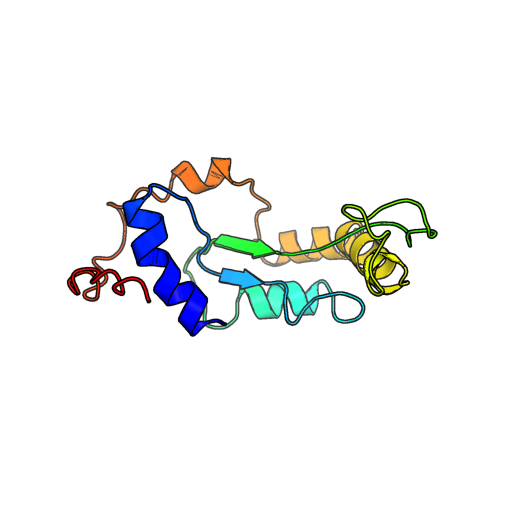.360 1.00 91.94 99 GLN A C 1
ATOM 728 O O . GLN A 1 99 ? 0.017 10.661 11.091 1.00 91.94 99 GLN A O 1
ATOM 733 N N . LEU A 1 100 ? 1.323 9.060 10.213 1.00 91.44 100 LEU A N 1
ATOM 734 C CA . LEU A 1 100 ? 0.657 7.937 10.886 1.00 91.44 100 LEU A CA 1
ATOM 735 C C . L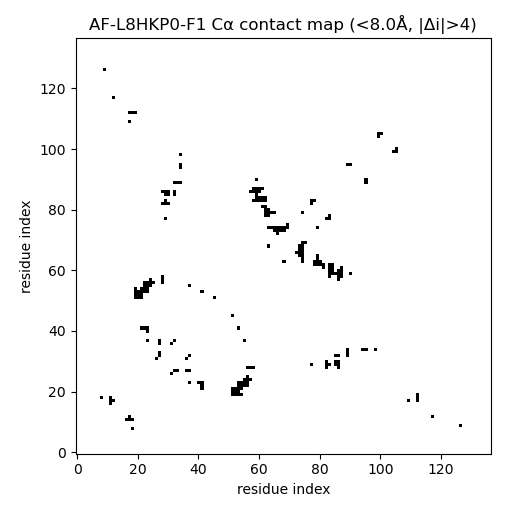EU A 1 100 ? 0.623 8.139 12.407 1.00 91.44 100 LEU A C 1
ATOM 737 O O . LEU A 1 100 ? -0.430 8.011 13.022 1.00 91.44 100 LEU A O 1
ATOM 741 N N . ALA A 1 101 ? 1.754 8.534 13.000 1.00 91.06 101 ALA A N 1
ATOM 742 C CA . ALA A 1 101 ? 1.838 8.802 14.433 1.00 91.06 101 ALA A CA 1
ATOM 743 C C . ALA A 1 101 ? 0.959 9.986 14.873 1.00 91.06 101 ALA A C 1
ATOM 745 O O . ALA A 1 101 ? 0.314 9.906 15.916 1.00 91.06 101 ALA A O 1
ATOM 746 N N . ARG A 1 102 ? 0.919 11.075 14.089 1.00 91.38 102 ARG A N 1
ATOM 747 C CA . ARG A 1 102 ? 0.048 12.231 14.367 1.00 91.38 102 ARG A CA 1
ATOM 748 C C . ARG A 1 102 ? -1.430 11.862 14.336 1.00 91.38 102 ARG A C 1
ATOM 750 O O . ARG A 1 102 ? -2.184 12.346 15.172 1.00 91.38 102 ARG A O 1
ATOM 757 N N . ASP A 1 103 ? -1.809 10.995 13.406 1.00 88.06 103 ASP A N 1
ATOM 758 C CA . ASP A 1 103 ? -3.202 10.620 13.172 1.00 88.06 103 ASP A CA 1
ATOM 759 C C . ASP A 1 103 ? -3.629 9.415 14.036 1.00 88.06 103 ASP A C 1
ATOM 761 O O . ASP A 1 103 ? -4.714 8.870 13.855 1.00 88.06 103 ASP A O 1
ATOM 765 N N . GLY A 1 104 ? -2.784 8.988 14.987 1.00 88.69 104 GLY A N 1
ATOM 766 C CA . GLY A 1 104 ? -3.077 7.878 15.898 1.00 88.69 104 GLY A CA 1
ATOM 767 C C . GLY A 1 104 ? -3.147 6.511 15.211 1.00 88.69 104 GLY A C 1
ATOM 768 O O . GLY A 1 104 ? -3.702 5.570 15.774 1.00 88.69 104 GLY A O 1
ATOM 769 N N . VAL A 1 105 ? -2.590 6.387 14.005 1.00 90.75 105 VAL A N 1
ATOM 770 C CA . VAL A 1 105 ? -2.604 5.147 13.228 1.00 90.75 105 VAL A CA 1
ATOM 771 C C . VAL A 1 105 ? -1.486 4.227 13.697 1.00 90.75 105 VAL A C 1
ATOM 773 O O . VAL A 1 105 ? -0.307 4.590 13.704 1.00 90.75 105 VAL A O 1
ATOM 776 N N . GLN A 1 106 ? -1.865 3.002 14.046 1.00 91.19 106 GLN A N 1
ATOM 777 C CA . GLN A 1 106 ? -0.939 1.940 14.413 1.00 91.19 106 GLN A CA 1
ATOM 778 C C . GLN A 1 106 ? -0.675 1.040 13.206 1.00 91.19 106 GLN A C 1
ATOM 780 O O . GLN A 1 106 ? -1.604 0.549 12.567 1.00 91.19 106 GLN A O 1
ATOM 785 N N . LEU A 1 107 ? 0.603 0.819 12.897 1.00 91.19 107 LEU A N 1
ATOM 786 C CA .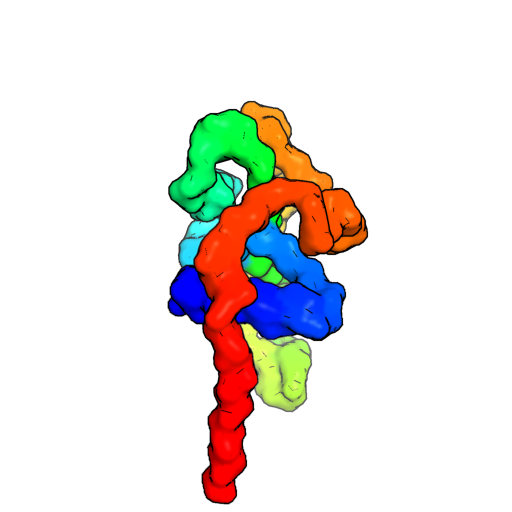 LEU A 1 107 ? 0.993 -0.222 11.952 1.00 91.19 107 LEU A CA 1
ATOM 787 C C . LEU A 1 107 ? 0.876 -1.575 12.649 1.00 91.19 107 LEU A C 1
ATOM 789 O O . LEU A 1 107 ? 1.430 -1.755 13.732 1.00 91.19 107 LEU A O 1
ATOM 793 N N . CYS A 1 108 ? 0.165 -2.498 12.015 1.00 89.94 108 CYS A N 1
ATOM 794 C CA . CYS A 1 108 ? -0.104 -3.833 12.527 1.00 89.94 108 CYS A CA 1
ATOM 795 C C . CYS A 1 108 ? 0.198 -4.894 11.464 1.00 89.94 108 CYS A C 1
ATOM 797 O O . CYS A 1 108 ? 0.399 -4.596 10.283 1.00 89.94 108 CYS A O 1
ATOM 799 N N . THR A 1 109 ? 0.249 -6.138 11.913 1.00 89.75 109 THR A N 1
ATOM 800 C CA . THR A 1 109 ? 0.373 -7.344 11.100 1.00 89.75 109 THR A CA 1
ATOM 801 C C . THR A 1 109 ? -0.971 -8.074 11.040 1.00 89.75 109 THR A C 1
ATOM 803 O O . THR A 1 109 ? -1.904 -7.765 11.780 1.00 89.75 109 THR A O 1
ATOM 806 N N . LEU A 1 110 ? -1.088 -9.087 10.178 1.00 86.44 110 LEU A N 1
ATOM 807 C CA . LEU A 1 110 ? -2.299 -9.917 10.119 1.00 86.44 110 LEU A CA 1
ATOM 808 C C . LEU A 1 110 ? -2.524 -10.745 11.398 1.00 86.44 110 LEU A C 1
ATOM 810 O O . LEU A 1 110 ? -3.651 -11.167 11.668 1.00 86.44 110 LEU A O 1
ATOM 814 N N . GLU A 1 111 ? -1.476 -10.968 12.194 1.00 86.06 111 GLU A N 1
ATOM 815 C CA . GLU A 1 111 ? -1.565 -11.641 13.494 1.00 86.06 111 GLU A CA 1
ATOM 816 C C . GLU A 1 111 ? -2.356 -10.786 14.491 1.00 86.06 111 GLU A C 1
ATOM 818 O O . GLU A 1 111 ? -3.220 -11.297 15.197 1.00 86.06 111 GLU A O 1
ATOM 823 N N . ASP A 1 112 ? -2.193 -9.462 14.446 1.00 85.62 112 ASP A N 1
ATOM 824 C CA . ASP A 1 112 ? -2.901 -8.524 15.328 1.00 85.62 112 ASP A CA 1
ATOM 825 C C . ASP A 1 112 ? -4.424 -8.489 15.081 1.00 85.62 112 ASP A C 1
ATOM 827 O O . ASP A 1 112 ? -5.189 -7.983 15.905 1.00 85.62 112 ASP A O 1
ATOM 831 N N . LEU A 1 113 ? -4.899 -9.074 13.973 1.00 82.25 113 LEU A N 1
ATOM 832 C CA . LEU A 1 113 ? -6.330 -9.253 13.703 1.00 82.25 113 LEU A CA 1
ATOM 833 C C . LEU A 1 113 ? -6.984 -10.339 14.577 1.00 82.25 113 LEU A C 1
ATOM 835 O O . LEU A 1 113 ? -8.206 -10.460 14.560 1.00 82.25 113 LEU A O 1
ATOM 839 N N . ASP A 1 114 ? -6.221 -11.104 15.366 1.00 67.88 114 ASP A N 1
ATOM 840 C CA . ASP A 1 114 ? -6.726 -12.171 16.250 1.00 67.88 114 ASP A CA 1
ATOM 841 C C . ASP A 1 114 ? -7.754 -11.715 17.301 1.00 67.88 114 ASP A C 1
ATOM 843 O O . ASP A 1 114 ? -8.539 -12.524 17.810 1.00 67.88 114 ASP A O 1
ATOM 847 N N . GLY A 1 115 ? -7.779 -10.416 17.615 1.00 60.47 115 GLY A N 1
ATOM 848 C CA . GLY A 1 115 ? -8.801 -9.803 18.468 1.00 60.47 115 GLY A CA 1
ATOM 849 C C . GLY A 1 115 ? -10.182 -9.701 17.808 1.00 60.47 115 GLY A C 1
ATOM 850 O O . GLY A 1 115 ? -11.183 -9.597 18.510 1.00 60.47 115 GLY A O 1
ATOM 851 N N . LYS A 1 116 ? -10.273 -9.785 16.474 1.00 58.56 116 LYS A N 1
ATOM 852 C CA . LYS A 1 116 ? -11.537 -9.795 15.722 1.00 58.56 116 LYS A CA 1
ATOM 853 C C . LYS A 1 116 ? -12.052 -11.218 15.549 1.00 58.56 116 LYS A C 1
ATOM 855 O O . LYS A 1 116 ? -12.161 -11.737 14.440 1.00 58.56 116 LYS A O 1
ATOM 860 N N . ARG A 1 117 ? -12.370 -11.882 16.659 1.00 47.50 117 ARG A N 1
ATOM 861 C CA . ARG A 1 117 ? -13.093 -13.158 16.588 1.00 47.50 117 ARG A CA 1
ATOM 862 C C . ARG A 1 117 ? -14.556 -12.874 16.238 1.00 47.50 117 ARG A C 1
ATOM 864 O O . ARG A 1 117 ? -15.132 -11.950 16.818 1.00 47.50 117 ARG A O 1
ATOM 871 N N . PRO A 1 118 ? -15.190 -13.652 15.344 1.00 45.53 118 PRO A N 1
ATOM 872 C CA . PRO A 1 118 ? -16.628 -13.556 15.117 1.00 45.53 118 PRO A CA 1
ATOM 873 C C . PRO A 1 118 ? -17.352 -13.890 16.432 1.00 45.53 118 PRO A C 1
ATOM 875 O O . PRO A 1 118 ? -17.450 -15.054 16.813 1.00 45.53 118 PRO A O 1
ATOM 878 N N . GLY A 1 119 ? -17.785 -12.870 17.176 1.00 48.56 119 GLY A N 1
ATOM 879 C CA . GLY A 1 119 ? -18.427 -13.061 18.481 1.00 48.56 119 GLY A CA 1
ATOM 880 C C . GLY A 1 119 ? -18.469 -11.833 19.391 1.00 48.56 119 GLY A C 1
ATOM 881 O O . GLY A 1 119 ? -19.403 -11.715 20.177 1.00 48.56 119 GLY A O 1
ATOM 882 N N . GLU A 1 120 ? -17.541 -10.884 19.257 1.00 43.34 120 GLU A N 1
ATOM 883 C CA . GLU A 1 120 ? -17.513 -9.676 20.095 1.00 43.34 120 GLU A CA 1
ATOM 884 C C . GLU A 1 120 ? -17.562 -8.414 19.229 1.00 43.34 120 GLU A C 1
ATOM 886 O O . GLU A 1 120 ? -16.545 -7.875 18.810 1.00 43.34 120 GLU A O 1
ATOM 891 N N . GLY A 1 121 ? -18.779 -7.943 18.945 1.00 42.69 121 GLY A N 1
ATOM 892 C CA . GLY A 1 121 ? -19.008 -6.628 18.343 1.00 42.69 121 GLY A CA 1
ATOM 893 C C . GLY A 1 121 ? -19.871 -6.666 17.088 1.00 42.69 121 GLY A C 1
ATOM 894 O O . GLY A 1 121 ? -19.385 -6.889 15.989 1.00 42.69 121 GLY A O 1
ATOM 895 N N . ALA A 1 122 ? -21.151 -6.354 17.281 1.00 39.25 122 ALA A N 1
ATOM 896 C CA . ALA A 1 122 ? -22.201 -6.198 16.278 1.00 39.25 122 ALA A CA 1
ATOM 897 C C . ALA A 1 122 ? -22.727 -7.500 15.653 1.00 39.25 122 ALA A C 1
ATOM 899 O O . ALA A 1 122 ? -22.253 -8.007 14.639 1.00 39.25 122 ALA A O 1
ATOM 900 N N . ALA A 1 123 ? -23.857 -7.943 16.206 1.00 41.88 123 ALA A N 1
ATOM 901 C CA . ALA A 1 123 ? -24.915 -8.575 15.438 1.00 41.88 123 ALA A CA 1
ATOM 902 C C . ALA A 1 123 ? -25.280 -7.684 14.233 1.00 41.88 123 ALA A C 1
ATOM 904 O O . ALA A 1 123 ? -26.204 -6.872 14.286 1.00 41.88 123 ALA A O 1
ATOM 905 N N . SER A 1 124 ? -24.537 -7.813 13.135 1.00 41.94 124 SER A N 1
ATOM 906 C CA . SER A 1 124 ? -24.980 -7.334 11.836 1.00 41.94 124 SER A CA 1
ATOM 907 C C . SER A 1 124 ? -26.141 -8.225 11.417 1.00 41.94 124 SER A C 1
ATOM 909 O O . SER A 1 124 ? -25.991 -9.421 11.165 1.00 41.94 124 SER A O 1
ATOM 911 N N . ARG A 1 125 ? -27.332 -7.631 11.365 1.00 42.31 125 ARG A N 1
ATOM 912 C CA . ARG A 1 125 ? -28.616 -8.260 11.023 1.00 42.31 125 ARG A CA 1
ATOM 913 C C . ARG A 1 125 ? -28.674 -8.815 9.582 1.00 42.31 125 ARG A C 1
ATOM 915 O O . ARG A 1 125 ? -29.743 -9.207 9.135 1.00 42.31 125 ARG A O 1
ATOM 922 N N . ALA A 1 126 ? -27.554 -8.861 8.860 1.00 42.47 126 ALA A N 1
ATOM 923 C CA . ALA A 1 126 ? -27.463 -9.332 7.480 1.00 42.47 126 ALA A CA 1
ATOM 924 C C . ALA A 1 126 ? -27.048 -10.813 7.333 1.00 42.47 126 ALA A C 1
ATOM 926 O O . ALA A 1 126 ? -27.066 -11.340 6.228 1.00 42.47 126 ALA A O 1
ATOM 927 N N . ALA A 1 127 ? -26.707 -11.520 8.416 1.00 43.22 127 ALA A N 1
ATOM 928 C CA . ALA A 1 127 ? -26.177 -12.890 8.345 1.00 43.22 127 ALA A CA 1
ATOM 929 C C . ALA A 1 127 ? -27.251 -14.001 8.250 1.00 43.22 127 ALA A C 1
ATOM 931 O O . ALA A 1 127 ? -27.154 -15.018 8.938 1.00 43.22 127 ALA A O 1
ATOM 932 N N . ARG A 1 12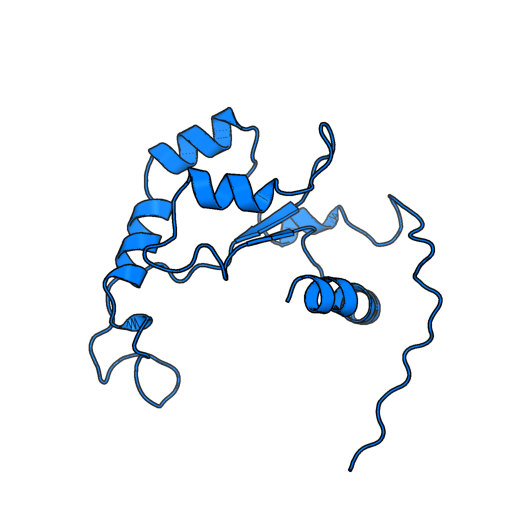8 ? -28.308 -13.820 7.447 1.00 41.22 128 ARG A N 1
ATOM 933 C CA . ARG A 1 128 ? -29.355 -14.850 7.265 1.00 41.22 128 ARG A CA 1
ATOM 934 C C . ARG A 1 128 ? -29.805 -15.070 5.822 1.00 41.22 128 ARG A C 1
ATOM 936 O O . ARG A 1 128 ? -30.926 -15.509 5.601 1.00 41.22 128 ARG A O 1
ATOM 943 N N . GLU A 1 129 ? -28.931 -14.842 4.856 1.00 45.53 129 GLU A N 1
ATOM 944 C CA . GLU A 1 129 ? -29.148 -15.373 3.509 1.00 45.53 129 GLU A CA 1
ATOM 945 C C . GLU A 1 129 ? -28.280 -16.635 3.366 1.00 45.53 129 GLU A C 1
ATOM 947 O O . GLU A 1 129 ? -27.053 -16.536 3.476 1.00 45.53 129 GLU A O 1
ATOM 952 N N . PRO A 1 130 ? -28.874 -17.835 3.223 1.00 43.75 130 PRO A N 1
ATOM 953 C CA . PRO A 1 130 ? -28.106 -19.042 2.966 1.00 43.75 130 PRO A CA 1
ATOM 954 C C . PRO A 1 130 ? -27.385 -18.905 1.623 1.00 43.75 130 PRO A C 1
ATOM 956 O O . PRO A 1 130 ? -27.986 -18.554 0.610 1.00 43.75 130 PRO A O 1
ATOM 959 N N . PHE A 1 131 ? -26.084 -19.183 1.639 1.00 51.00 131 PHE A N 1
ATOM 960 C CA . PHE A 1 131 ? -25.260 -19.287 0.443 1.00 51.00 131 PHE A CA 1
ATOM 961 C C . PHE A 1 131 ? -25.847 -20.365 -0.478 1.00 51.00 131 PHE A C 1
ATOM 963 O O . PHE A 1 131 ? -25.910 -21.536 -0.108 1.00 51.00 131 PHE A O 1
ATOM 970 N N . VAL A 1 132 ? -26.309 -19.955 -1.659 1.00 57.09 132 VAL A N 1
ATOM 971 C CA . VAL A 1 132 ? -26.692 -20.863 -2.742 1.00 57.09 132 VAL A CA 1
ATOM 972 C C . VAL A 1 132 ? -25.509 -20.923 -3.699 1.00 57.09 132 VAL A C 1
ATOM 974 O O . VAL A 1 132 ? -25.172 -19.918 -4.326 1.00 57.09 132 VAL A O 1
ATOM 977 N N . GLU A 1 133 ? -24.862 -22.085 -3.790 1.00 56.03 133 GLU A N 1
ATOM 978 C CA . GLU A 1 133 ? -23.833 -22.323 -4.803 1.00 56.03 133 GLU A CA 1
ATOM 979 C C . GLU A 1 133 ? -24.443 -22.194 -6.208 1.00 56.03 133 GLU A C 1
ATOM 981 O O . GLU A 1 133 ? -25.489 -22.798 -6.480 1.00 56.03 133 GLU A O 1
ATOM 986 N N . PRO A 1 134 ? -23.817 -21.443 -7.130 1.00 54.78 134 PRO A N 1
ATOM 987 C CA . PRO A 1 134 ? -24.211 -21.495 -8.526 1.00 54.78 134 PRO A CA 1
ATOM 988 C C . PRO A 1 134 ? -23.884 -22.882 -9.090 1.00 54.78 134 PRO A C 1
ATOM 990 O O . PRO A 1 134 ? -22.773 -23.390 -8.935 1.00 54.78 134 PRO A O 1
ATOM 993 N N . SER A 1 135 ? -24.868 -23.500 -9.745 1.00 47.44 135 SER A N 1
ATOM 994 C CA . SER A 1 135 ? -24.683 -24.781 -10.427 1.00 47.44 135 SER A CA 1
ATOM 995 C C . SER A 1 135 ? -23.657 -24.652 -11.564 1.00 47.44 135 SER A C 1
ATOM 997 O O . SER A 1 135 ? -23.619 -23.608 -12.223 1.00 47.44 135 SER A O 1
ATOM 999 N N . PRO A 1 136 ? -22.830 -25.686 -11.802 1.00 59.38 136 PRO A N 1
ATOM 1000 C CA . PRO A 1 136 ? -21.849 -25.665 -12.880 1.00 59.38 136 PRO A CA 1
ATOM 1001 C C . PRO A 1 136 ? -22.524 -25.638 -14.268 1.00 59.38 136 PRO A C 1
ATOM 1003 O O . PRO A 1 136 ? -23.688 -26.036 -14.377 1.00 59.38 136 PRO A O 1
ATOM 1006 N N . PRO A 1 137 ? -21.808 -25.144 -15.301 1.00 62.94 137 PRO A N 1
ATOM 1007 C CA . PRO A 1 137 ? -22.314 -25.020 -16.669 1.00 62.94 137 PRO A CA 1
ATOM 1008 C C . PRO A 1 137 ? -22.587 -26.364 -17.353 1.00 62.94 137 PRO A C 1
ATOM 1010 O O . PRO A 1 137 ? -21.900 -27.360 -17.026 1.00 62.94 137 PRO A O 1
#

InterPro domains:
  IPR006879 Carbohydrate deacetylase YdjC-like [PF04794] (13-101)
  IPR006879 Carbohydrate deacetylase YdjC-like [PTHR31609] (1-113)
  IPR011330 Glycoside hydrolase/deacetylase, beta/alpha-barrel [SSF88713] (11-113)

Solvent-accessible surface area (backbone atoms only — not comparable to full-atom values): 8683 Å² total; per-residue (Å²): 104,76,66,56,56,60,60,46,48,59,59,28,58,75,71,72,50,85,83,60,80,30,82,37,28,88,85,35,50,37,80,55,47,40,61,68,53,53,49,55,57,56,49,60,92,59,62,88,93,61,90,78,46,64,42,76,58,79,69,60,36,73,53,46,58,78,71,53,55,62,89,82,85,22,48,53,76,60,45,47,24,70,30,19,34,43,36,32,52,47,75,70,31,69,66,35,58,55,48,34,57,74,72,71,52,77,91,78,58,81,72,71,50,69,80,71,50,99,85,79,81,75,91,63,90,75,83,77,72,80,87,74,81,81,77,81,134

Organism: NCBI:txid72004

pLDDT: mean 82.79, std 16.84, range [39.25, 98.38]

Nearest PDB structures (foldseek):
  9f2a-assembly1_B  TM=3.358E-01  e=4.382E+00  Pyrococcus abyssi GE5

Secondary structure (DSSP, 8-state):
-HHHHHHHHHHHHHTT----SEEE-TTTSGGG--HHHHHHHHTTTPPTT----EEE----SPPP-TTSSBTTTB--TTTTSHHHHHHHHHHT-HHHHHHHHHTTPPP--SGGGGG--TTSS---TTTTS---PPPP-

Sequence (137 aa):
VEQDARAAIGPFVHHGLRWTDVFVGLSTCGRNMSAHRVLARALEGVPTGQAVTAELMAHPGYPSVPPLGGCGEGPDAFSCSLDRLHELRVLTAPALRAQLARDGVQLCTLEDLDGKRPGEGAASRAAREPFVEPSPP